Protein AF-A0A4S1EYF7-F1 (afdb_monomer)

Nearest PDB structures (foldseek):
  6vsu-assembly1_A  TM=9.042E-01  e=1.565E-02  Arabidopsis thaliana
  3lhl-assembly1_A  TM=7.567E-01  e=6.539E-02  Clostridioides difficile 630
  4mxr-assembly1_A  TM=7.140E-01  e=1.067E+00  Trypanosoma cruzi
  4myn-assembly1_A  TM=6.911E-01  e=3.171E+00  Trypanosoma cruzi

Solvent-accessible surface area (backbone atoms only — not comparable to full-atom values): 4364 Å² total; per-residue (Å²): 133,86,70,44,79,43,72,32,70,56,64,41,87,84,51,90,85,64,79,63,64,31,57,42,52,79,58,49,52,63,57,79,71,37,85,92,57,73,58,57,45,98,88,72,48,77,39,80,91,26,62,43,78,73,53,63,62,66,82,84,59,96,66,87,120

Sequence (65 aa):
MTKISLLGIPHDDNSSFAKGAAQAPAKIRPELFSDAYSMWSETGFDLTDRLVDHGDIDFSAAGDP

Mean predicted aligned error: 4.29 Å

Foldseek 3Di:
DAADEDEAELDDPVPPPDDDSSVPVVVVVCVCPDPVDACADPVGDRNPPRYDYPYYDDPPDPDDD

Radius of gyration: 14.76 Å; Cα contacts (8 Å, |Δi|>4): 62; chains: 1; bounding box: 34×22×38 Å

pLDDT: mean 91.67, std 9.83, range [52.66, 97.62]

Secondary structure (DSSP, 8-state):
---EEEEE----TT-SS---GGGHHHHHHHHHT-TTS-SB-TTS-B-TTTEEEEEE---SSSS--

Structure (mmCIF, N/CA/C/O backbone):
data_AF-A0A4S1EYF7-F1
#
_entry.id   AF-A0A4S1EYF7-F1
#
loop_
_atom_site.group_PDB
_atom_site.id
_atom_site.type_symbol
_atom_site.label_atom_id
_atom_site.label_alt_id
_atom_site.label_comp_id
_atom_site.label_asym_id
_atom_site.label_entity_id
_atom_site.label_seq_id
_atom_site.pdbx_PDB_ins_code
_atom_site.Cartn_x
_atom_site.Cartn_y
_atom_site.Cartn_z
_atom_site.occupancy
_atom_site.B_iso_or_equiv
_atom_site.auth_seq_id
_atom_site.auth_comp_id
_atom_site.auth_asym_id
_atom_site.auth_atom_id
_atom_site.pdbx_PDB_model_num
ATOM 1 N N . MET A 1 1 ? -21.115 0.846 5.483 1.00 67.25 1 MET A N 1
ATOM 2 C CA . MET A 1 1 ? -19.892 1.658 5.665 1.00 67.25 1 MET A CA 1
ATOM 3 C C . MET A 1 1 ? -19.190 1.769 4.327 1.00 67.25 1 MET A C 1
ATOM 5 O O . MET A 1 1 ? -19.137 0.773 3.616 1.00 67.25 1 MET A O 1
ATOM 9 N N . THR A 1 2 ? -18.707 2.956 3.969 1.00 87.69 2 THR A N 1
ATOM 10 C CA . THR A 1 2 ? -17.965 3.175 2.720 1.00 87.69 2 THR A CA 1
ATOM 11 C C . THR A 1 2 ? -16.594 2.512 2.825 1.00 87.69 2 THR A C 1
ATOM 13 O O . THR A 1 2 ? -15.881 2.745 3.799 1.00 87.69 2 THR A O 1
ATOM 16 N N . LYS A 1 3 ? -16.252 1.665 1.850 1.00 94.38 3 LYS A N 1
ATOM 17 C CA . LYS A 1 3 ? -14.925 1.053 1.731 1.00 94.38 3 LYS A CA 1
ATOM 18 C C . LYS A 1 3 ? -14.047 1.895 0.807 1.00 94.38 3 LYS A C 1
ATOM 20 O O . LYS A 1 3 ? -14.555 2.519 -0.123 1.00 94.38 3 LYS A O 1
ATOM 25 N N . ILE A 1 4 ? -12.748 1.892 1.063 1.00 95.50 4 ILE A N 1
ATOM 26 C CA . ILE A 1 4 ? -11.717 2.556 0.270 1.00 95.50 4 ILE A CA 1
ATOM 27 C C . ILE A 1 4 ? -10.956 1.458 -0.468 1.00 95.50 4 ILE A C 1
ATOM 29 O O . ILE A 1 4 ? -10.447 0.534 0.158 1.00 95.50 4 ILE A O 1
ATOM 33 N N . SER A 1 5 ? -10.909 1.539 -1.795 1.00 96.62 5 SER A N 1
ATOM 34 C CA . SER A 1 5 ? -10.160 0.581 -2.613 1.00 96.62 5 SER A CA 1
ATOM 35 C C . SER A 1 5 ? -8.737 1.080 -2.825 1.00 96.62 5 SER A C 1
ATOM 37 O O . SER A 1 5 ? -8.544 2.211 -3.270 1.00 96.62 5 SER A O 1
ATOM 39 N N . LEU A 1 6 ? -7.761 0.234 -2.515 1.00 95.75 6 LEU A N 1
ATOM 40 C CA . LEU A 1 6 ? -6.353 0.439 -2.809 1.00 95.75 6 LEU A CA 1
ATOM 41 C C . LEU A 1 6 ? -6.002 -0.380 -4.053 1.00 95.75 6 LEU A C 1
ATOM 43 O O . LEU A 1 6 ? -6.229 -1.584 -4.088 1.00 95.75 6 LEU A O 1
ATOM 47 N N . LEU A 1 7 ? -5.467 0.286 -5.070 1.00 97.31 7 LEU A N 1
ATOM 48 C CA . LEU A 1 7 ? -4.958 -0.331 -6.289 1.00 97.31 7 LEU A CA 1
ATOM 49 C C . LEU A 1 7 ? -3.598 0.291 -6.571 1.00 97.31 7 LEU A C 1
ATOM 51 O O . LEU A 1 7 ? -3.484 1.518 -6.633 1.00 97.31 7 LEU A O 1
ATOM 55 N N . GLY A 1 8 ? -2.570 -0.535 -6.708 1.00 96.56 8 GLY A N 1
ATOM 56 C CA . GLY A 1 8 ? -1.241 -0.047 -7.032 1.00 96.56 8 GLY A CA 1
ATOM 57 C C . GLY A 1 8 ? -0.972 -0.088 -8.529 1.00 96.56 8 GLY A C 1
ATOM 58 O O . GLY A 1 8 ? -1.364 -1.008 -9.245 1.00 96.56 8 GLY A O 1
ATOM 59 N N . ILE A 1 9 ? -0.291 0.954 -8.997 1.00 95.94 9 ILE A N 1
ATOM 60 C CA . ILE A 1 9 ? 0.106 1.129 -10.391 1.00 95.94 9 ILE A CA 1
ATOM 61 C C . ILE A 1 9 ? 1.638 1.227 -10.392 1.00 95.94 9 ILE A C 1
ATOM 63 O O . ILE A 1 9 ? 2.175 2.330 -10.256 1.00 95.94 9 ILE A O 1
ATOM 67 N N . PRO A 1 10 ? 2.364 0.093 -10.447 1.00 95.56 10 PRO A N 1
ATOM 68 C CA . PRO A 1 10 ? 3.826 0.063 -10.382 1.00 95.56 10 PRO A CA 1
ATOM 69 C C . PRO A 1 10 ? 4.452 0.471 -11.726 1.00 95.56 10 PRO A C 1
ATOM 71 O O . PRO A 1 10 ? 5.132 -0.314 -12.379 1.00 95.56 10 PRO A O 1
ATOM 74 N N . HIS A 1 11 ? 4.218 1.712 -12.151 1.00 94.69 11 HIS A N 1
ATOM 75 C CA . HIS A 1 11 ? 4.637 2.214 -13.456 1.00 94.69 11 HIS A CA 1
ATOM 76 C C . HIS A 1 11 ? 5.250 3.609 -13.347 1.00 94.69 11 HIS A C 1
ATOM 78 O O . HIS A 1 11 ? 4.663 4.520 -12.763 1.00 94.69 11 HIS A O 1
ATOM 84 N N . ASP A 1 12 ? 6.417 3.802 -13.956 1.00 96.00 12 ASP A N 1
ATOM 85 C CA . ASP A 1 12 ? 7.103 5.092 -13.974 1.00 96.00 12 ASP A CA 1
ATOM 86 C C . ASP A 1 12 ? 7.764 5.427 -15.319 1.00 96.00 12 ASP A C 1
ATOM 88 O O . ASP A 1 12 ? 8.636 6.301 -15.377 1.00 96.00 12 ASP A O 1
ATOM 92 N N . ASP A 1 13 ? 7.313 4.817 -16.426 1.00 94.00 13 ASP A N 1
ATOM 93 C CA . ASP A 1 13 ? 7.885 5.062 -17.758 1.00 94.00 13 ASP A CA 1
ATOM 94 C C . ASP A 1 13 ? 7.818 6.533 -18.190 1.00 94.00 13 ASP A C 1
ATOM 96 O O . ASP A 1 13 ? 8.765 7.043 -18.792 1.00 94.00 13 ASP A 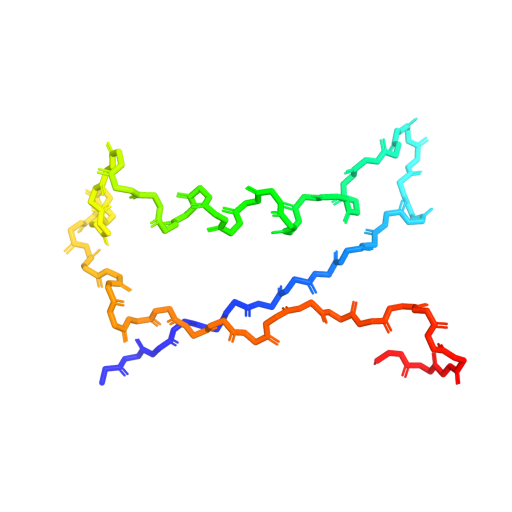O 1
ATOM 100 N N . ASN A 1 14 ? 6.795 7.253 -17.730 1.00 94.50 14 ASN A N 1
ATOM 101 C CA . ASN A 1 14 ? 6.568 8.667 -18.038 1.00 94.50 14 ASN A CA 1
ATOM 102 C C . ASN A 1 14 ? 7.317 9.655 -17.125 1.00 94.50 14 ASN A C 1
ATOM 104 O O . ASN A 1 14 ? 7.141 10.868 -17.256 1.00 94.50 14 ASN A O 1
ATOM 108 N N . SER A 1 15 ? 8.146 9.179 -16.196 1.00 95.38 15 SER A N 1
ATOM 109 C CA . SER A 1 15 ? 8.962 10.060 -15.357 1.00 95.38 15 SER A CA 1
ATOM 110 C C . SER A 1 15 ? 10.073 10.733 -16.168 1.00 95.38 15 SER A C 1
ATOM 112 O O . SER A 1 15 ? 10.868 10.061 -16.822 1.00 95.38 15 SER A O 1
ATOM 114 N N . SER A 1 16 ? 10.165 12.064 -16.084 1.00 96.94 16 SER A N 1
ATOM 115 C CA . SER A 1 16 ? 11.101 12.889 -16.870 1.00 96.94 16 SER A CA 1
ATOM 116 C C . SER A 1 16 ? 12.463 13.137 -16.210 1.00 96.94 16 SER A C 1
ATOM 118 O O . SER A 1 16 ? 13.382 13.607 -16.877 1.00 96.94 16 SER A O 1
ATOM 120 N N . PHE A 1 17 ? 12.600 12.845 -14.912 1.00 97.62 17 PHE A N 1
ATOM 121 C CA . PHE A 1 17 ? 13.826 13.095 -14.145 1.00 97.62 17 PHE A CA 1
ATOM 122 C C . PHE A 1 17 ? 14.446 11.812 -13.583 1.00 97.62 17 PHE A C 1
ATOM 124 O O . PHE A 1 17 ? 15.600 11.512 -13.876 1.00 97.62 17 PHE A O 1
ATOM 131 N N . ALA A 1 18 ? 13.685 11.042 -12.797 1.00 96.62 18 ALA A N 1
ATOM 132 C CA . ALA A 1 18 ? 14.175 9.838 -12.128 1.00 96.62 18 ALA A CA 1
ATOM 133 C C . ALA A 1 18 ? 13.157 8.692 -12.179 1.00 96.62 18 ALA A C 1
ATOM 135 O O . ALA A 1 18 ? 11.948 8.917 -12.209 1.00 96.62 18 ALA A O 1
ATOM 136 N N . LYS A 1 19 ? 13.674 7.461 -12.153 1.00 96.25 19 LYS A N 1
ATOM 137 C CA . LYS A 1 19 ? 12.912 6.212 -12.021 1.00 96.25 19 LYS A CA 1
ATOM 138 C C . LYS A 1 19 ? 12.996 5.706 -10.582 1.00 96.25 19 LYS A C 1
ATOM 140 O O . LYS A 1 19 ? 13.947 6.015 -9.867 1.00 96.25 19 LYS A O 1
ATOM 145 N N . GLY A 1 20 ? 12.012 4.925 -10.167 1.00 96.06 20 GLY A N 1
ATOM 146 C CA . GLY A 1 20 ? 11.901 4.330 -8.837 1.00 96.06 20 GLY A CA 1
ATOM 147 C C . GLY A 1 20 ? 10.481 4.356 -8.274 1.00 96.06 20 GLY A C 1
ATOM 148 O O . GLY A 1 20 ? 10.176 3.564 -7.385 1.00 96.06 20 GLY A O 1
ATOM 149 N N . ALA A 1 21 ? 9.597 5.210 -8.800 1.00 97.06 21 ALA A N 1
ATOM 150 C CA . ALA A 1 21 ? 8.207 5.285 -8.354 1.00 97.06 21 ALA A CA 1
ATOM 151 C C . ALA A 1 21 ? 7.438 3.985 -8.643 1.00 97.06 21 ALA A C 1
ATOM 153 O O . ALA A 1 21 ? 6.571 3.612 -7.856 1.00 97.06 21 ALA A O 1
ATOM 154 N N . ALA A 1 22 ? 7.829 3.231 -9.678 1.00 96.56 22 ALA A N 1
ATOM 155 C CA . ALA A 1 22 ? 7.276 1.905 -9.951 1.00 96.56 22 ALA A CA 1
ATOM 156 C C . ALA A 1 22 ? 7.467 0.917 -8.781 1.00 96.56 22 ALA A C 1
ATOM 158 O O . ALA A 1 22 ? 6.678 -0.004 -8.612 1.00 96.56 22 ALA A O 1
ATOM 159 N N . GLN A 1 23 ? 8.474 1.120 -7.922 1.00 96.81 23 GLN A N 1
ATOM 160 C CA . GLN A 1 23 ? 8.718 0.273 -6.745 1.00 96.81 23 GLN A CA 1
ATOM 161 C C . GLN A 1 23 ? 7.885 0.670 -5.517 1.00 96.81 23 GLN A C 1
ATOM 163 O O . GLN A 1 23 ? 7.948 -0.010 -4.491 1.00 96.81 23 GLN A O 1
ATOM 168 N N . ALA A 1 24 ? 7.165 1.794 -5.568 1.00 97.44 24 ALA A N 1
ATOM 169 C CA . ALA A 1 24 ? 6.474 2.343 -4.408 1.00 97.44 24 ALA A CA 1
ATOM 170 C C . ALA A 1 24 ? 5.351 1.434 -3.877 1.00 97.44 24 ALA A C 1
ATOM 172 O O . ALA A 1 24 ? 5.336 1.210 -2.666 1.00 97.44 24 ALA A O 1
ATOM 173 N N . PRO A 1 25 ? 4.456 0.854 -4.707 1.00 96.94 25 PRO A N 1
ATOM 174 C CA . PRO A 1 25 ? 3.329 0.075 -4.189 1.00 96.94 25 PRO A CA 1
ATOM 175 C C . PRO A 1 25 ? 3.758 -1.101 -3.297 1.00 96.94 25 PRO A C 1
ATOM 177 O O . PRO A 1 25 ? 3.219 -1.285 -2.204 1.00 96.94 25 PRO A O 1
ATOM 180 N N . ALA A 1 26 ? 4.795 -1.838 -3.704 1.00 95.19 26 ALA A N 1
ATOM 181 C CA . ALA A 1 26 ? 5.339 -2.960 -2.938 1.00 95.19 26 ALA A CA 1
ATOM 182 C C . ALA A 1 26 ? 5.950 -2.542 -1.585 1.00 95.19 26 ALA A C 1
ATOM 184 O O . ALA A 1 26 ? 5.970 -3.342 -0.654 1.00 95.19 26 ALA A O 1
ATOM 185 N N . LYS A 1 27 ? 6.437 -1.298 -1.461 1.00 97.44 27 LYS A N 1
ATOM 186 C CA . LYS A 1 27 ? 7.025 -0.757 -0.221 1.00 97.44 27 LYS A CA 1
ATOM 187 C C . LYS A 1 27 ? 5.996 -0.078 0.685 1.00 97.44 27 LYS A C 1
ATOM 189 O O . LYS A 1 27 ? 6.143 -0.123 1.896 1.00 97.44 27 LYS A O 1
ATOM 194 N N . ILE A 1 28 ? 4.964 0.545 0.116 1.00 97.12 28 ILE A N 1
ATOM 195 C CA . ILE A 1 28 ? 3.931 1.262 0.880 1.00 97.12 28 ILE A CA 1
ATOM 196 C C . ILE A 1 28 ? 3.047 0.290 1.663 1.00 97.12 28 ILE A C 1
ATOM 198 O O . ILE A 1 28 ? 2.726 0.560 2.814 1.00 97.12 28 ILE A O 1
ATOM 202 N N . ARG A 1 29 ? 2.640 -0.829 1.052 1.00 95.38 29 ARG A N 1
ATOM 203 C CA . ARG A 1 29 ? 1.712 -1.791 1.667 1.00 95.38 29 ARG A CA 1
ATOM 204 C C . ARG A 1 29 ? 2.167 -2.383 3.003 1.00 95.38 29 ARG A C 1
ATOM 206 O O . ARG A 1 29 ? 1.376 -2.292 3.937 1.00 95.38 29 ARG A O 1
ATOM 213 N N . PRO A 1 30 ? 3.361 -3.002 3.125 1.00 94.69 30 PRO A N 1
ATOM 214 C CA . PRO A 1 30 ? 3.781 -3.582 4.403 1.00 94.69 30 PRO A CA 1
ATOM 215 C C . PRO A 1 30 ? 3.782 -2.527 5.504 1.00 94.69 30 PRO A C 1
ATOM 217 O O . PRO A 1 30 ? 3.326 -2.791 6.613 1.00 94.69 30 PRO A O 1
ATOM 220 N N . GLU A 1 31 ? 4.176 -1.309 5.142 1.00 95.44 31 GLU A N 1
ATOM 221 C CA . GLU A 1 31 ? 4.237 -0.215 6.084 1.00 95.44 31 GLU A CA 1
ATOM 222 C C . GLU A 1 31 ? 2.827 0.167 6.480 1.00 95.44 31 GLU A C 1
ATOM 224 O O . GLU A 1 31 ? 2.528 0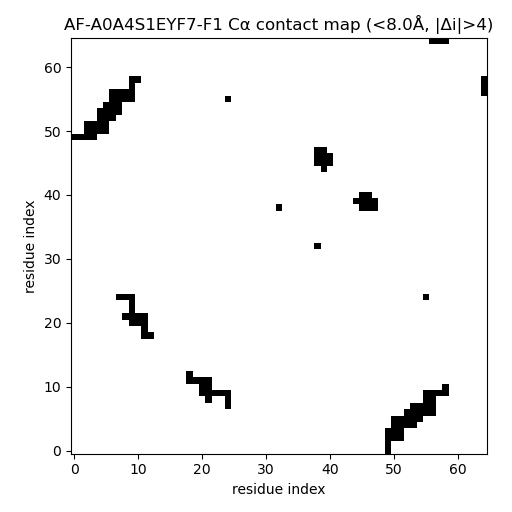.131 7.663 1.00 95.44 31 GLU A O 1
ATOM 229 N N . LEU A 1 32 ? 1.908 0.416 5.546 1.00 93.44 32 LEU A N 1
ATOM 230 C CA . LEU A 1 32 ? 0.515 0.778 5.839 1.00 93.44 32 LEU A CA 1
ATOM 231 C C . LEU A 1 32 ? -0.184 -0.167 6.838 1.00 93.44 32 LEU A C 1
ATOM 233 O O . LEU A 1 32 ? -1.044 0.2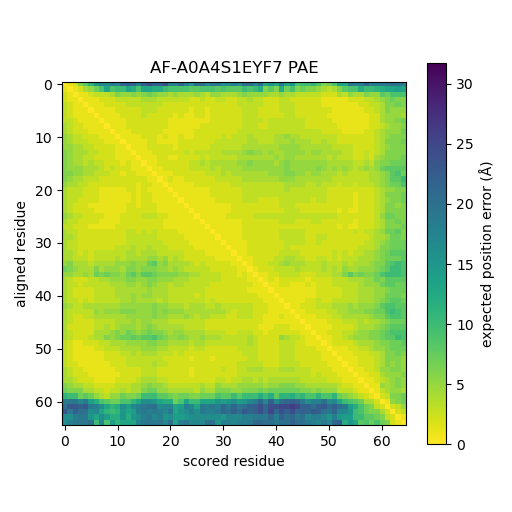92 7.584 1.00 93.44 32 LEU A O 1
ATOM 237 N N . PHE A 1 33 ? 0.203 -1.446 6.874 1.00 91.56 33 PHE A N 1
ATOM 238 C CA . PHE A 1 33 ? -0.328 -2.469 7.786 1.00 91.56 33 PHE A CA 1
ATOM 239 C C . PHE A 1 33 ? 0.636 -2.872 8.921 1.00 91.56 33 PHE A C 1
ATOM 241 O O . PHE A 1 33 ? 0.449 -3.915 9.549 1.00 91.56 33 PHE A O 1
ATOM 248 N N . SER A 1 34 ? 1.670 -2.072 9.183 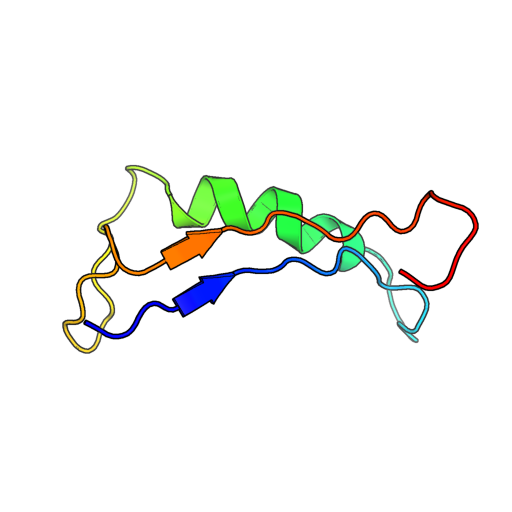1.00 93.88 34 SER A N 1
ATOM 249 C CA . SER A 1 34 ? 2.645 -2.296 10.253 1.00 93.88 34 SER A CA 1
ATOM 250 C C . SER A 1 34 ? 2.011 -2.173 11.642 1.00 93.88 34 SER A C 1
ATOM 252 O O . SER A 1 34 ? 1.118 -1.361 11.875 1.00 93.88 34 SER A O 1
ATOM 254 N N . ASP A 1 35 ? 2.531 -2.945 12.595 1.00 94.00 35 ASP A N 1
ATOM 255 C CA . ASP A 1 35 ? 2.170 -2.895 14.015 1.00 94.00 35 ASP A CA 1
ATOM 256 C C . ASP A 1 35 ? 2.827 -1.731 14.776 1.00 94.00 35 ASP A C 1
ATOM 258 O O . ASP A 1 35 ? 2.501 -1.482 15.938 1.00 94.00 35 ASP A O 1
ATOM 262 N N . ALA A 1 36 ? 3.721 -0.980 14.127 1.00 96.31 36 ALA A N 1
ATOM 263 C CA . ALA A 1 36 ? 4.367 0.195 14.703 1.00 96.31 36 ALA A CA 1
ATOM 264 C C . ALA A 1 36 ? 3.393 1.363 14.960 1.00 96.31 36 ALA A C 1
ATOM 266 O O . ALA A 1 36 ? 3.749 2.325 15.646 1.00 96.31 36 ALA A O 1
ATOM 267 N N . TYR A 1 37 ? 2.175 1.304 14.416 1.00 92.62 37 TYR A N 1
ATOM 268 C CA . TYR A 1 37 ? 1.148 2.330 14.569 1.00 92.62 37 TYR A CA 1
ATOM 269 C C . TYR A 1 37 ? -0.269 1.758 14.472 1.00 92.62 37 TYR A C 1
ATOM 271 O O . TYR A 1 37 ? -0.491 0.585 14.196 1.00 92.62 37 TYR A O 1
ATOM 279 N N . SER A 1 38 ? -1.258 2.611 14.746 1.00 94.75 38 SER A N 1
ATOM 280 C CA . SER A 1 38 ? -2.674 2.252 14.661 1.00 94.75 38 SER A CA 1
ATOM 281 C C . SER A 1 38 ? -3.266 2.557 13.284 1.00 94.75 38 SER A C 1
ATOM 283 O O . SER A 1 38 ? -2.818 3.480 12.611 1.00 94.75 38 SER A O 1
ATOM 285 N N . MET A 1 39 ? -4.373 1.895 12.943 1.00 94.81 39 MET A N 1
ATOM 286 C CA . MET A 1 39 ? -5.165 2.165 11.732 1.00 94.81 39 MET A CA 1
ATOM 287 C C . MET A 1 39 ? -6.082 3.399 11.844 1.00 94.81 39 MET A C 1
ATOM 289 O O . MET A 1 39 ? -7.043 3.532 11.087 1.00 94.81 39 MET A O 1
ATOM 293 N N . TRP A 1 40 ? -5.828 4.301 12.794 1.00 95.88 40 TRP A N 1
ATOM 294 C CA . TRP A 1 40 ? -6.603 5.529 12.963 1.00 95.88 40 TRP A CA 1
ATOM 295 C C . TRP A 1 40 ? -5.978 6.686 12.188 1.00 95.88 40 TRP A C 1
ATOM 297 O O . TRP A 1 40 ? -4.797 6.987 12.350 1.00 95.88 40 TRP A O 1
ATOM 307 N N . SER A 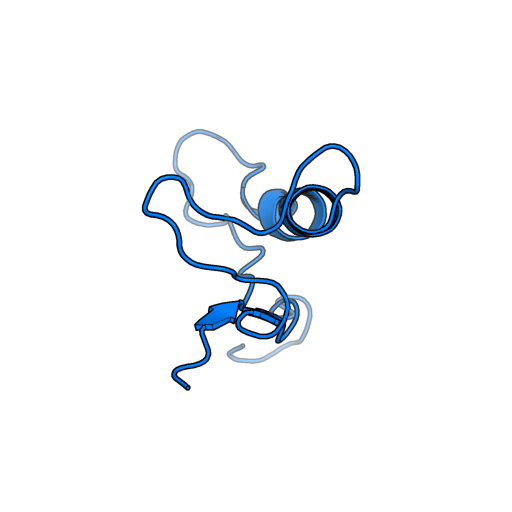1 41 ? -6.789 7.376 11.384 1.00 94.31 41 SER A N 1
ATOM 308 C CA . SER A 1 41 ? -6.387 8.647 10.778 1.00 94.31 41 SER A CA 1
ATOM 309 C C . SER A 1 41 ? -6.337 9.772 11.816 1.00 94.31 41 SER A C 1
ATOM 311 O O . SER A 1 41 ? -7.026 9.731 12.837 1.00 94.31 41 SER A O 1
ATOM 313 N N . GLU A 1 42 ? -5.609 10.848 11.508 1.00 97.31 42 GLU A N 1
ATOM 314 C CA . GLU A 1 42 ? -5.537 12.057 12.350 1.00 97.31 42 GLU A CA 1
ATOM 315 C C . GLU A 1 42 ? -6.909 12.708 12.603 1.00 97.31 42 GLU A C 1
ATOM 317 O O . GLU A 1 42 ? -7.134 13.351 13.624 1.00 97.31 42 GLU A O 1
ATOM 322 N N . THR A 1 43 ? -7.854 12.512 11.683 1.00 95.62 43 THR A N 1
ATOM 323 C CA . THR A 1 43 ? -9.239 12.994 11.772 1.00 95.62 43 THR A CA 1
ATOM 324 C C . THR A 1 43 ? -10.177 12.045 12.524 1.00 95.62 43 THR A C 1
ATOM 326 O O . THR A 1 43 ? -11.377 12.304 12.596 1.00 95.62 43 THR A O 1
ATOM 329 N N . GLY A 1 44 ? -9.653 10.957 13.097 1.00 94.94 44 GLY A N 1
ATOM 330 C CA . GLY A 1 44 ? -10.419 10.023 13.919 1.00 94.94 44 GLY A CA 1
ATOM 331 C C . GLY A 1 44 ? -11.225 8.994 13.123 1.00 94.94 44 GLY A C 1
ATOM 332 O O . GLY A 1 44 ? -12.266 8.542 13.599 1.00 94.94 44 GLY A O 1
ATOM 333 N N . PHE A 1 45 ? -10.790 8.609 11.920 1.00 93.12 45 PHE A N 1
ATOM 334 C CA . PHE A 1 45 ? -11.400 7.498 11.185 1.00 93.12 45 PHE A CA 1
ATOM 335 C C . PHE A 1 45 ? -10.592 6.216 11.367 1.00 93.12 45 PHE A C 1
ATOM 337 O O . PHE A 1 45 ? -9.428 6.154 10.988 1.00 93.12 45 PHE A O 1
ATOM 344 N N . ASP A 1 46 ? -11.246 5.172 11.873 1.00 93.94 46 ASP A N 1
ATOM 345 C CA . ASP A 1 46 ? -10.703 3.812 11.875 1.00 93.94 46 ASP A CA 1
ATOM 346 C C . ASP A 1 46 ? -10.694 3.223 10.454 1.00 93.94 46 ASP A C 1
ATOM 348 O O . ASP A 1 46 ? -11.730 3.204 9.780 1.00 93.94 46 ASP A O 1
ATOM 352 N N . LEU A 1 47 ? -9.534 2.768 9.987 1.00 93.38 47 LEU A N 1
ATOM 353 C CA . LEU A 1 47 ? -9.324 2.189 8.660 1.00 93.38 47 LEU A CA 1
ATOM 354 C C . LEU A 1 47 ? -9.234 0.655 8.659 1.00 93.38 47 LEU A C 1
ATOM 356 O O . LEU A 1 47 ? -9.200 0.084 7.568 1.00 93.38 47 LEU A O 1
ATOM 360 N N . THR A 1 48 ? -9.252 -0.004 9.825 1.00 92.31 48 THR A N 1
ATOM 361 C CA . THR A 1 48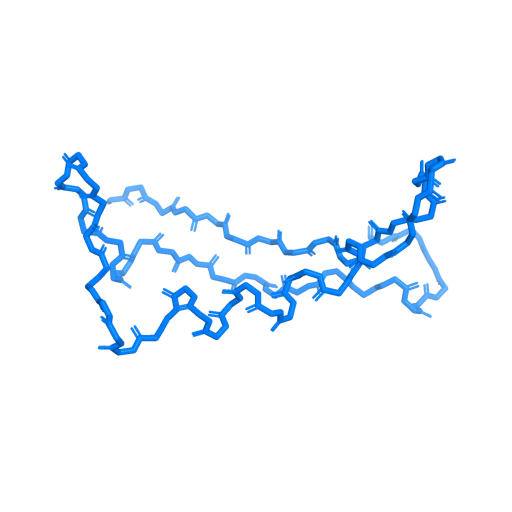 ? -8.957 -1.445 10.002 1.00 92.31 48 THR A CA 1
ATOM 362 C C . THR A 1 48 ? -9.714 -2.343 9.017 1.00 92.31 48 THR A C 1
ATOM 364 O O . THR A 1 48 ? -9.097 -3.121 8.301 1.00 92.31 48 THR A O 1
ATOM 367 N N . ASP A 1 49 ? -11.032 -2.161 8.891 1.00 91.12 49 ASP A N 1
ATOM 368 C CA . ASP A 1 49 ? -11.888 -2.944 7.978 1.00 91.12 49 ASP A CA 1
ATOM 369 C C . ASP A 1 49 ? -12.413 -2.120 6.789 1.00 91.12 49 ASP A C 1
ATOM 371 O O . ASP A 1 49 ? -13.418 -2.461 6.147 1.00 91.12 49 ASP A O 1
ATOM 375 N N . ARG A 1 50 ? -11.784 -0.970 6.517 1.00 94.06 50 ARG A N 1
ATOM 376 C CA . ARG A 1 50 ? -12.238 -0.029 5.481 1.00 94.06 50 ARG A CA 1
ATOM 377 C C . ARG A 1 50 ? -11.375 -0.046 4.235 1.00 94.06 50 ARG A C 1
ATOM 379 O O . ARG A 1 50 ? -11.900 0.296 3.177 1.00 94.06 50 ARG A O 1
ATOM 386 N N . LEU A 1 51 ? -10.110 -0.441 4.335 1.00 94.06 51 LEU A N 1
ATOM 387 C CA . LEU A 1 51 ? -9.224 -0.585 3.184 1.00 94.06 51 LEU A CA 1
ATOM 388 C C . LEU A 1 51 ? -9.417 -1.954 2.524 1.00 94.06 51 LEU A C 1
ATOM 390 O O . LEU A 1 51 ? -9.385 -2.989 3.181 1.00 94.06 51 LEU A O 1
ATOM 394 N N . VAL A 1 52 ? -9.631 -1.949 1.212 1.00 95.56 52 VAL A N 1
ATOM 395 C CA . VAL A 1 52 ? -9.705 -3.147 0.371 1.00 95.56 52 VAL A CA 1
ATOM 396 C C . VAL A 1 52 ? -8.557 -3.079 -0.616 1.00 95.56 52 VAL A C 1
ATOM 398 O O . VAL A 1 52 ? -8.582 -2.244 -1.516 1.00 95.56 52 VAL A O 1
ATOM 401 N N . ASP A 1 53 ? -7.554 -3.929 -0.432 1.00 95.44 53 ASP A N 1
ATOM 402 C CA . ASP A 1 53 ? -6.414 -4.015 -1.341 1.00 95.44 53 ASP A CA 1
ATOM 403 C C . ASP A 1 53 ? -6.743 -4.922 -2.529 1.00 95.44 53 ASP A C 1
ATOM 405 O O . ASP A 1 53 ? -7.091 -6.090 -2.356 1.00 95.44 53 ASP A O 1
ATOM 409 N N . HIS A 1 54 ? -6.646 -4.366 -3.734 1.00 96.56 54 HIS A N 1
ATOM 410 C CA . HIS A 1 54 ? -6.821 -5.077 -5.003 1.00 96.56 54 HIS A CA 1
ATOM 411 C C . HIS A 1 54 ? -5.485 -5.512 -5.614 1.00 96.56 54 HIS A C 1
ATOM 413 O O . HIS A 1 54 ? -5.467 -6.071 -6.707 1.00 96.56 54 HIS A O 1
ATOM 419 N N . GLY A 1 55 ? -4.369 -5.278 -4.919 1.00 95.62 55 GLY A N 1
ATOM 420 C CA . GLY A 1 55 ? -3.036 -5.604 -5.405 1.00 95.62 55 GLY A CA 1
ATOM 421 C C . GLY A 1 55 ? -2.519 -4.595 -6.427 1.00 95.62 55 GLY A C 1
ATOM 422 O O . GLY A 1 55 ? -2.914 -3.424 -6.434 1.00 95.62 55 GLY A O 1
ATOM 423 N N . ASP A 1 56 ? -1.572 -5.046 -7.243 1.00 95.69 56 ASP A N 1
ATOM 424 C CA . ASP A 1 56 ? -0.895 -4.248 -8.263 1.00 95.69 56 ASP A CA 1
ATOM 425 C C . ASP A 1 56 ? -1.325 -4.674 -9.665 1.00 95.69 56 ASP A C 1
ATOM 427 O O . ASP A 1 56 ? -1.506 -5.863 -9.930 1.00 95.69 56 ASP A O 1
ATOM 431 N N . ILE A 1 57 ? -1.440 -3.702 -10.571 1.00 93.94 57 ILE A N 1
ATOM 432 C CA . ILE A 1 57 ? -1.584 -3.978 -12.002 1.00 93.94 57 ILE A CA 1
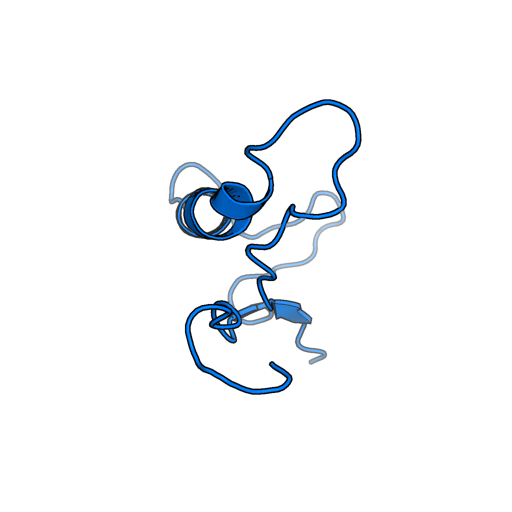ATOM 433 C C . ILE A 1 57 ? -0.289 -4.611 -12.522 1.00 93.94 57 ILE A C 1
ATOM 435 O O . ILE A 1 57 ? 0.807 -4.091 -12.289 1.00 93.94 57 ILE A O 1
ATOM 439 N N . ASP A 1 58 ? -0.428 -5.716 -13.254 1.00 89.81 58 ASP A N 1
ATOM 440 C CA . ASP A 1 58 ? 0.684 -6.393 -13.910 1.00 89.81 58 ASP A CA 1
ATOM 441 C C . ASP A 1 58 ? 0.941 -5.796 -15.300 1.00 89.81 58 ASP A C 1
ATOM 443 O O . ASP A 1 58 ? 0.202 -6.036 -16.251 1.00 89.81 58 ASP A O 1
ATOM 447 N N . PHE A 1 59 ? 2.027 -5.034 -15.415 1.00 83.88 59 PHE A N 1
ATOM 448 C CA . PHE A 1 59 ? 2.483 -4.448 -16.678 1.00 83.88 59 PHE A CA 1
ATOM 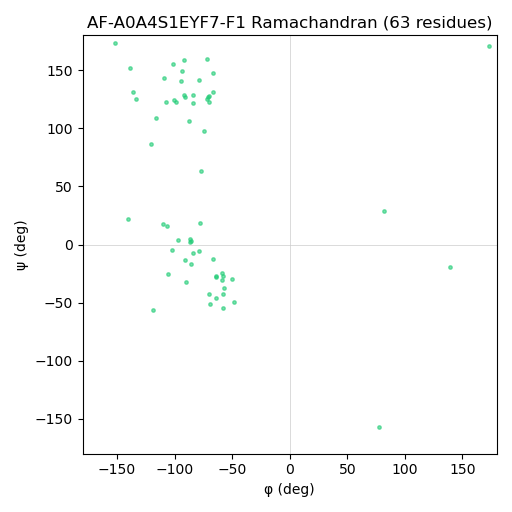449 C C . PHE A 1 59 ? 3.386 -5.390 -17.502 1.00 83.88 59 PHE A C 1
ATOM 451 O O . PHE A 1 59 ? 3.899 -4.986 -18.543 1.00 83.88 59 PHE A O 1
ATOM 458 N N . SER A 1 60 ? 3.631 -6.629 -17.054 1.00 79.69 60 SER A N 1
ATOM 459 C CA . SER A 1 60 ? 4.506 -7.587 -17.750 1.00 79.69 60 SER A CA 1
ATOM 460 C C . SER A 1 60 ? 3.801 -8.404 -18.840 1.00 79.69 60 SER A C 1
ATOM 462 O O . SER A 1 60 ? 4.465 -8.982 -19.706 1.00 79.69 60 SER A O 1
ATOM 464 N N . ALA A 1 61 ? 2.467 -8.447 -18.828 1.00 73.50 61 ALA A N 1
ATOM 465 C CA . ALA A 1 61 ? 1.672 -9.150 -19.827 1.00 73.50 61 ALA A CA 1
ATOM 466 C C . ALA A 1 61 ? 1.543 -8.336 -21.129 1.00 73.50 61 ALA A C 1
ATOM 468 O O . ALA A 1 61 ? 1.379 -7.119 -21.113 1.00 73.50 61 ALA A O 1
ATOM 469 N N . ALA A 1 62 ? 1.585 -9.012 -22.282 1.00 52.66 62 ALA A N 1
ATOM 470 C CA . ALA A 1 62 ? 1.345 -8.370 -23.573 1.00 52.66 62 ALA A CA 1
ATOM 471 C C . ALA A 1 62 ? -0.159 -8.066 -23.748 1.00 52.66 62 ALA A C 1
ATOM 473 O O . ALA A 1 62 ? -0.929 -8.949 -24.128 1.00 52.66 62 ALA A O 1
ATOM 474 N N . GLY A 1 63 ? -0.569 -6.828 -23.466 1.00 64.38 63 GLY A N 1
ATOM 475 C CA . GLY A 1 63 ? -1.947 -6.334 -23.577 1.00 64.38 63 GLY A CA 1
ATOM 476 C C . GLY A 1 63 ? -2.093 -4.917 -23.011 1.00 64.38 63 GLY A C 1
ATOM 477 O O . GLY A 1 63 ? -1.153 -4.403 -22.412 1.00 64.38 63 GLY A O 1
ATOM 478 N N . ASP A 1 64 ? -3.250 -4.284 -23.232 1.00 60.22 64 ASP A N 1
ATOM 479 C CA . ASP A 1 64 ? -3.632 -3.088 -22.464 1.00 60.22 64 ASP A CA 1
ATOM 480 C C . ASP A 1 64 ? -3.931 -3.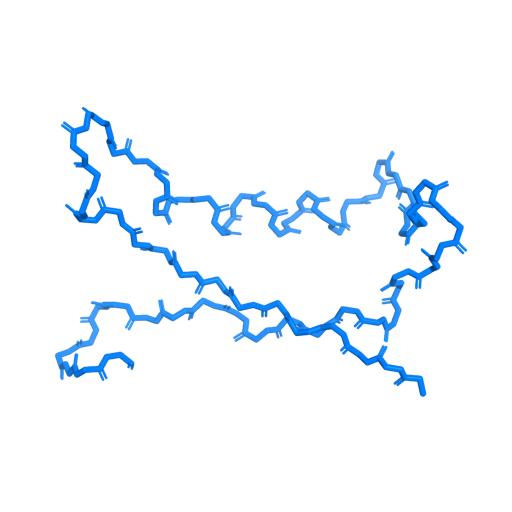557 -21.023 1.00 60.22 64 ASP A C 1
ATOM 482 O O . ASP A 1 64 ? -4.710 -4.510 -20.885 1.00 60.22 64 ASP A O 1
ATOM 486 N N . PRO A 1 65 ? -3.251 -3.014 -19.995 1.00 59.47 65 PRO A N 1
ATOM 487 C CA . PRO A 1 65 ? -3.398 -3.441 -18.601 1.00 59.47 65 PRO A CA 1
ATOM 488 C C . PRO A 1 65 ? -4.812 -3.280 -18.024 1.00 59.47 65 PRO A C 1
ATOM 490 O O . PRO A 1 65 ? -5.568 -2.390 -18.476 1.00 59.47 65 PRO A O 1
#